Protein AF-A0A841WYK9-F1 (afdb_monomer)

Structure (mmCIF, N/CA/C/O backbone):
data_AF-A0A841WYK9-F1
#
_entry.id   AF-A0A841WYK9-F1
#
loop_
_atom_site.group_PDB
_atom_site.id
_atom_site.type_symbol
_atom_site.label_atom_id
_atom_site.label_alt_id
_atom_site.label_comp_id
_atom_site.label_asym_id
_atom_site.label_entity_id
_atom_site.label_seq_id
_atom_site.pdbx_PDB_ins_code
_atom_site.Cartn_x
_atom_site.Cartn_y
_atom_site.Cartn_z
_atom_site.occupancy
_atom_site.B_iso_or_equiv
_atom_site.auth_seq_id
_atom_site.auth_comp_id
_atom_site.auth_asym_id
_atom_site.auth_atom_id
_atom_site.pdbx_PDB_model_num
ATOM 1 N N . MET A 1 1 ? 4.669 -1.442 12.259 1.00 91.31 1 MET A N 1
ATOM 2 C CA . MET A 1 1 ? 4.570 -0.171 13.006 1.00 91.31 1 MET A CA 1
ATOM 3 C C . MET A 1 1 ? 3.296 -0.205 13.827 1.00 91.31 1 MET A C 1
ATOM 5 O O . MET A 1 1 ? 2.250 -0.484 13.255 1.00 91.31 1 MET A O 1
ATOM 9 N N . VAL A 1 2 ? 3.378 0.044 15.131 1.00 92.56 2 VAL A N 1
ATOM 10 C CA . VAL A 1 2 ? 2.197 0.149 16.000 1.00 92.56 2 VAL A CA 1
ATOM 11 C C . VAL A 1 2 ? 2.067 1.602 16.434 1.00 92.56 2 VAL A C 1
ATOM 13 O O . VAL A 1 2 ? 3.015 2.157 16.987 1.00 92.56 2 VAL A O 1
ATOM 16 N N . GLY A 1 3 ? 0.926 2.216 16.138 1.00 92.88 3 GLY A N 1
ATOM 17 C CA . GLY A 1 3 ? 0.559 3.527 16.658 1.00 92.88 3 GLY A CA 1
ATOM 18 C C . GLY A 1 3 ? -0.221 3.387 17.964 1.00 92.88 3 GLY A C 1
ATOM 19 O O . GLY A 1 3 ? -0.972 2.429 18.136 1.00 92.88 3 GLY A O 1
ATOM 20 N N . LEU A 1 4 ? -0.061 4.347 18.875 1.00 91.19 4 LEU A N 1
ATOM 21 C CA . LEU A 1 4 ? -0.759 4.387 20.162 1.00 91.19 4 LEU A CA 1
ATOM 22 C C . LEU A 1 4 ? -1.488 5.722 20.326 1.00 91.19 4 LEU A C 1
ATOM 24 O O . LEU A 1 4 ? -0.952 6.767 19.955 1.00 91.19 4 LEU A O 1
ATOM 28 N N . GLY A 1 5 ? -2.684 5.684 20.916 1.00 90.38 5 GLY A N 1
ATOM 29 C CA . GLY A 1 5 ? -3.473 6.871 21.241 1.00 90.38 5 GLY A CA 1
ATOM 30 C C . GLY A 1 5 ? -4.670 7.136 20.322 1.00 90.38 5 GLY A C 1
ATOM 31 O O . GLY A 1 5 ? -4.985 6.386 19.392 1.00 90.38 5 GLY A O 1
ATOM 32 N N . CYS A 1 6 ? -5.351 8.244 20.608 1.00 90.94 6 CYS A N 1
ATOM 33 C CA . CYS A 1 6 ? -6.507 8.715 19.853 1.00 90.94 6 CYS A CA 1
ATOM 34 C C . CYS A 1 6 ? -6.101 9.075 18.412 1.00 90.94 6 CYS A C 1
ATOM 36 O O . CYS A 1 6 ? -5.201 9.888 18.205 1.00 90.94 6 CYS A O 1
ATOM 38 N N . GLY A 1 7 ? -6.760 8.468 17.419 1.00 88.00 7 GLY A N 1
ATOM 39 C CA . GLY A 1 7 ? -6.471 8.678 15.992 1.00 88.00 7 GLY A CA 1
ATOM 40 C C . GLY A 1 7 ? -5.210 7.978 15.461 1.00 88.00 7 GLY A C 1
ATOM 41 O O . GLY A 1 7 ? -4.756 8.282 14.356 1.00 88.00 7 GLY A O 1
ATOM 42 N N . ALA A 1 8 ? -4.617 7.059 16.228 1.00 92.06 8 ALA A N 1
ATOM 43 C CA . ALA A 1 8 ? -3.439 6.317 15.794 1.00 92.06 8 ALA A CA 1
ATOM 44 C C . ALA A 1 8 ? -3.731 5.369 14.615 1.00 92.06 8 ALA A C 1
ATOM 46 O O . ALA A 1 8 ? -4.836 4.839 14.468 1.00 92.06 8 ALA A O 1
ATOM 47 N N . ARG A 1 9 ? -2.700 5.129 13.794 1.00 95.19 9 ARG A N 1
ATOM 48 C CA . ARG A 1 9 ? -2.692 4.138 12.710 1.00 95.19 9 ARG A CA 1
ATOM 49 C C . ARG A 1 9 ? -1.590 3.120 12.949 1.00 95.19 9 ARG A C 1
ATOM 51 O O . ARG A 1 9 ? -0.484 3.480 13.357 1.00 95.19 9 ARG A O 1
ATOM 58 N N . SER A 1 10 ? -1.887 1.870 12.639 1.00 95.94 10 SER A N 1
ATOM 59 C CA . SER A 1 10 ? -0.985 0.741 12.800 1.00 95.94 10 SER A CA 1
ATOM 60 C C . SER A 1 10 ? -0.897 -0.043 11.498 1.00 95.94 10 SER A C 1
ATOM 62 O O . SER A 1 10 ? -1.894 -0.295 10.828 1.00 95.94 10 SER A O 1
ATOM 64 N N . TYR A 1 11 ? 0.323 -0.444 11.155 1.00 96.19 11 TYR A N 1
ATOM 65 C CA . TYR A 1 11 ? 0.645 -1.169 9.931 1.00 96.19 11 TYR A CA 1
ATOM 66 C C . TYR A 1 11 ? 1.424 -2.428 10.306 1.00 96.19 11 TYR A C 1
ATOM 68 O O . TYR A 1 11 ? 2.604 -2.356 10.674 1.00 96.19 11 TYR A O 1
ATOM 76 N N . THR A 1 12 ? 0.758 -3.578 10.260 1.00 94.44 12 THR A N 1
ATOM 77 C CA . THR A 1 12 ? 1.397 -4.896 10.379 1.00 94.44 12 THR A CA 1
ATOM 78 C C . THR A 1 12 ? 1.697 -5.455 8.984 1.00 94.44 12 THR A C 1
ATOM 80 O O . THR A 1 12 ? 1.494 -4.765 7.987 1.00 94.44 12 THR A O 1
ATOM 83 N N . ASN A 1 13 ? 2.211 -6.685 8.889 1.00 91.69 13 ASN A N 1
ATOM 84 C CA . ASN A 1 13 ? 2.484 -7.286 7.580 1.00 91.69 13 ASN A CA 1
ATOM 85 C C . ASN A 1 13 ? 1.200 -7.592 6.789 1.00 91.69 13 ASN A C 1
ATOM 87 O O . ASN A 1 13 ? 1.208 -7.502 5.569 1.00 91.69 13 ASN A O 1
ATOM 91 N N . THR A 1 14 ? 0.118 -7.957 7.479 1.00 96.31 14 THR A N 1
A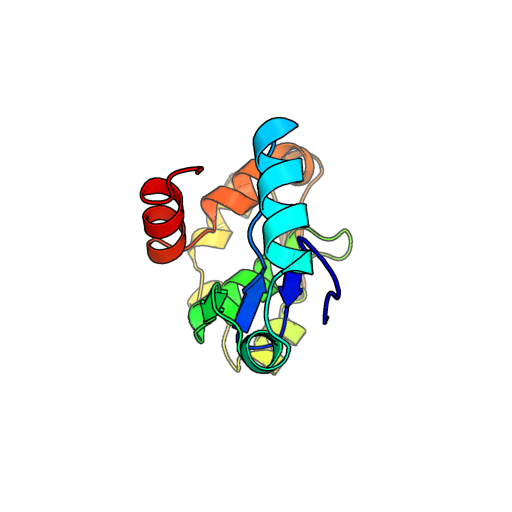TOM 92 C CA . THR A 1 14 ? -1.117 -8.442 6.842 1.00 96.31 14 THR A CA 1
ATOM 93 C C . THR A 1 14 ? -2.357 -7.645 7.231 1.00 96.31 14 THR A C 1
ATOM 95 O O . THR A 1 14 ? -3.399 -7.830 6.627 1.00 96.31 14 THR A O 1
ATOM 98 N N . LEU A 1 15 ? -2.269 -6.745 8.208 1.00 96.50 15 LEU A N 1
ATOM 99 C CA . LEU A 1 15 ? -3.386 -5.920 8.660 1.00 96.50 15 LEU A CA 1
ATOM 100 C C . LEU A 1 15 ? -2.932 -4.478 8.860 1.00 96.50 15 LEU A C 1
ATOM 102 O O . LEU A 1 15 ? -1.991 -4.204 9.618 1.00 96.50 15 LEU A O 1
ATOM 106 N N . HIS A 1 16 ? -3.635 -3.559 8.216 1.00 97.06 16 HIS A N 1
ATOM 107 C CA . HIS A 1 16 ? -3.582 -2.136 8.507 1.00 97.06 16 HIS A CA 1
ATOM 108 C C . HIS A 1 16 ? -4.840 -1.762 9.281 1.00 97.06 16 HIS A C 1
ATOM 110 O O . HIS A 1 16 ? -5.934 -2.116 8.865 1.00 97.06 16 HIS A O 1
ATOM 116 N N . TYR A 1 17 ? -4.711 -1.068 10.404 1.00 95.69 17 TYR A N 1
ATOM 117 C CA . TYR A 1 17 ? -5.866 -0.708 11.222 1.00 95.69 17 TYR A CA 1
ATOM 118 C C . TYR A 1 17 ? -5.688 0.660 11.860 1.00 95.69 17 TYR A C 1
ATOM 120 O O . TYR A 1 17 ? -4.566 1.151 12.035 1.00 95.69 17 TYR A O 1
ATOM 128 N N . SER A 1 18 ? -6.804 1.296 12.188 1.00 93.12 18 SER A N 1
ATOM 129 C CA . SER A 1 18 ? -6.807 2.631 12.768 1.00 93.12 18 SER A CA 1
ATOM 130 C C . SER A 1 18 ? -7.997 2.852 13.680 1.00 93.12 18 SER A C 1
ATOM 132 O O . SER A 1 18 ? -9.000 2.148 13.610 1.00 93.12 18 SER A O 1
ATOM 134 N N . ASN A 1 19 ? -7.884 3.897 14.490 1.00 87.56 19 ASN A N 1
ATOM 135 C CA . ASN A 1 19 ? -9.031 4.483 15.165 1.00 87.56 19 ASN A CA 1
ATOM 136 C C . ASN A 1 19 ? -9.705 5.529 14.260 1.00 87.56 19 ASN A C 1
ATOM 138 O O . ASN A 1 19 ? -9.153 5.931 13.232 1.00 87.56 19 ASN A O 1
ATOM 142 N N . GLU A 1 20 ? -10.894 5.965 14.667 1.00 87.31 20 GLU A N 1
ATOM 143 C CA . GLU A 1 20 ? -11.651 7.058 14.046 1.00 87.31 20 GLU A CA 1
ATOM 144 C C . GLU A 1 20 ? -10.783 8.322 13.867 1.00 87.31 20 GLU A C 1
ATOM 146 O O . GLU A 1 20 ? -9.924 8.638 14.703 1.00 87.31 20 GLU A O 1
ATOM 151 N N . TYR A 1 21 ? -11.025 9.075 12.790 1.00 85.88 21 TYR A N 1
ATOM 152 C CA . TYR A 1 21 ? -10.426 10.391 12.567 1.00 85.88 21 TYR A CA 1
ATOM 153 C C . TYR A 1 21 ? -11.468 11.371 12.026 1.00 85.88 21 TYR A C 1
ATOM 155 O O . TYR A 1 21 ? -12.403 10.985 11.335 1.00 85.88 21 TYR A O 1
ATOM 163 N N . ALA A 1 22 ? -11.271 12.657 12.305 1.00 88.25 22 ALA A N 1
ATOM 164 C CA . ALA A 1 22 ? -12.095 13.729 11.762 1.00 88.25 22 ALA A CA 1
ATOM 165 C C . ALA A 1 22 ? -11.219 14.914 11.354 1.00 88.25 22 ALA A C 1
ATOM 167 O O . ALA A 1 22 ? -10.155 15.146 11.929 1.00 88.25 22 ALA A O 1
ATOM 168 N N . VAL A 1 23 ? -11.695 15.689 10.379 1.00 87.12 23 VAL A N 1
ATOM 169 C CA . VAL A 1 23 ? -11.035 16.928 9.930 1.00 87.12 23 VAL A CA 1
ATOM 170 C C . VAL A 1 23 ? -11.565 18.147 10.699 1.00 87.12 23 VAL A C 1
ATOM 172 O O . VAL A 1 23 ? -10.818 19.070 11.016 1.00 87.12 23 VAL A O 1
ATOM 175 N N . GLY A 1 24 ? -12.860 18.162 11.034 1.00 89.50 24 GLY A N 1
ATOM 176 C CA . GLY A 1 24 ? -13.508 19.286 11.711 1.00 89.50 24 GLY A CA 1
ATOM 177 C C . GLY A 1 24 ? -13.294 19.294 13.228 1.00 89.50 24 GLY A C 1
ATOM 178 O O . GLY A 1 24 ? -13.424 18.270 13.893 1.00 89.50 24 GLY A O 1
ATOM 179 N N . ALA A 1 25 ? -13.081 20.480 13.810 1.00 92.12 25 ALA A N 1
ATOM 180 C CA . ALA A 1 25 ? -12.816 20.651 15.246 1.00 92.12 25 ALA A CA 1
ATOM 181 C C . ALA A 1 25 ? -13.914 20.105 16.181 1.00 92.12 25 ALA A C 1
ATOM 183 O O . ALA A 1 25 ? -13.654 19.862 17.360 1.00 92.12 25 ALA A O 1
ATOM 184 N N . LYS A 1 26 ? -15.155 19.969 15.698 1.00 93.06 26 LYS A N 1
ATOM 185 C CA . LYS A 1 26 ? -16.230 19.298 16.441 1.00 93.06 26 LYS A CA 1
ATOM 186 C C . LYS A 1 26 ? -15.991 17.783 16.478 1.00 93.06 26 LYS A C 1
ATOM 188 O O . LYS A 1 26 ? -15.819 17.251 17.565 1.00 93.06 26 LYS A O 1
ATOM 193 N N . GLY A 1 27 ? -15.861 17.140 15.314 1.00 92.00 27 GLY A N 1
ATOM 194 C CA . GLY A 1 27 ? -15.609 15.697 15.216 1.00 92.00 27 GLY A CA 1
ATOM 195 C C . GLY A 1 27 ? -14.333 15.262 15.939 1.00 92.00 27 GLY A C 1
ATOM 196 O O . GLY A 1 27 ? -14.341 14.257 16.635 1.00 92.00 27 GLY A O 1
ATOM 197 N N . ILE A 1 28 ? -13.265 16.068 15.890 1.00 92.81 28 ILE A N 1
ATOM 198 C CA . ILE A 1 28 ? -12.031 15.785 16.647 1.00 92.81 28 ILE A CA 1
ATOM 199 C C . ILE A 1 28 ? -12.307 15.710 18.159 1.00 92.81 28 ILE A C 1
ATOM 201 O O . ILE A 1 28 ? -11.810 14.808 18.831 1.00 92.81 28 ILE A O 1
ATOM 205 N N . ARG A 1 29 ? -13.098 16.645 18.705 1.00 94.44 29 ARG A N 1
ATOM 206 C CA . ARG A 1 29 ? -13.461 16.648 20.132 1.00 94.44 29 ARG A CA 1
ATOM 207 C C . ARG A 1 29 ? -14.346 15.462 20.491 1.00 94.44 29 ARG A C 1
ATOM 209 O O . ARG A 1 29 ? -14.121 14.858 21.534 1.00 94.44 29 ARG A O 1
ATOM 216 N N . ASP A 1 30 ? -15.299 15.128 19.627 1.00 94.31 30 ASP A N 1
ATOM 217 C CA . ASP A 1 30 ? -16.213 14.004 19.834 1.00 94.31 30 ASP A CA 1
ATOM 218 C C . ASP A 1 30 ? -15.441 12.669 19.843 1.00 94.31 30 ASP A C 1
ATOM 220 O O . ASP A 1 30 ? -15.606 11.875 20.769 1.00 94.31 30 ASP A O 1
ATOM 224 N N . ILE A 1 31 ? -14.513 12.468 18.898 1.00 93.75 31 ILE A N 1
ATOM 225 C CA . ILE A 1 31 ? -13.637 11.283 18.838 1.00 93.75 31 ILE A CA 1
ATOM 226 C C . ILE A 1 31 ? -12.733 11.194 20.070 1.00 93.75 31 ILE A C 1
ATOM 228 O O . ILE A 1 31 ? -12.609 10.125 20.664 1.00 93.75 31 ILE A O 1
ATOM 232 N N . LEU A 1 32 ? -12.113 12.304 20.487 1.00 95.12 32 LEU A N 1
ATOM 233 C CA . LEU A 1 32 ? -11.247 12.311 21.668 1.00 95.12 32 LEU A CA 1
ATOM 234 C C . LEU A 1 32 ? -12.028 11.980 22.944 1.00 95.12 32 LEU A C 1
ATOM 236 O O . LEU A 1 32 ? -11.556 11.200 23.770 1.00 95.12 32 LEU A O 1
ATOM 240 N N . GLN A 1 33 ? -13.221 12.555 23.102 1.00 96.00 33 GLN A N 1
ATOM 241 C CA . GLN A 1 33 ? -14.078 12.280 24.251 1.00 96.00 33 GLN A CA 1
ATOM 242 C C . GLN A 1 33 ? -14.529 10.815 24.266 1.00 96.00 33 GLN A C 1
ATOM 244 O O . GLN A 1 33 ? -14.472 10.187 25.322 1.00 96.00 33 GLN A O 1
ATOM 249 N N . ALA A 1 34 ? -14.917 10.268 23.108 1.00 93.62 34 ALA A N 1
ATOM 250 C CA . ALA A 1 34 ? -15.263 8.858 22.967 1.00 93.62 34 ALA A CA 1
ATOM 251 C C . ALA A 1 34 ? -14.076 7.959 23.334 1.00 93.62 34 ALA A C 1
ATOM 253 O O . ALA A 1 34 ? -14.238 7.054 24.142 1.00 93.62 34 ALA A O 1
ATOM 254 N N . TYR A 1 35 ? -12.872 8.267 22.840 1.00 94.19 35 TYR A N 1
ATOM 255 C CA . TYR A 1 35 ? -11.651 7.523 23.153 1.00 94.19 35 TYR A CA 1
ATOM 256 C C . TYR A 1 35 ? -11.340 7.495 24.658 1.00 94.19 35 TYR A C 1
ATOM 258 O O . TYR A 1 35 ? -10.977 6.450 25.185 1.00 94.19 35 TYR A O 1
ATOM 266 N N . ILE A 1 36 ? -11.496 8.622 25.365 1.00 95.50 36 ILE A N 1
ATOM 267 C CA . ILE A 1 36 ? -11.289 8.700 26.827 1.00 95.50 36 ILE A CA 1
ATOM 268 C C . ILE A 1 36 ? -12.331 7.868 27.592 1.00 95.50 36 ILE A C 1
ATOM 270 O O . ILE A 1 36 ? -12.061 7.403 28.696 1.00 95.50 36 ILE A O 1
ATOM 274 N N . GLN A 1 37 ? -13.528 7.708 27.026 1.00 96.00 37 GLN A N 1
ATOM 275 C CA . GLN A 1 37 ? -14.629 6.942 27.612 1.00 96.00 37 GLN A CA 1
ATOM 276 C C . GLN A 1 37 ? -14.622 5.460 27.207 1.00 96.00 37 GLN A C 1
ATOM 278 O O . GLN A 1 37 ? -15.411 4.689 27.755 1.00 96.00 37 GLN A O 1
ATOM 283 N N . THR A 1 38 ? -13.769 5.060 26.260 1.00 93.50 38 THR A N 1
ATOM 284 C CA . THR A 1 38 ? -13.623 3.674 25.810 1.00 93.50 38 THR A CA 1
ATOM 285 C C . THR A 1 38 ? -13.145 2.799 26.964 1.00 93.50 38 THR A C 1
ATOM 287 O O . THR A 1 38 ? -12.145 3.102 27.609 1.00 93.50 38 THR A O 1
ATOM 290 N N . ALA A 1 39 ? -13.867 1.709 27.217 1.00 95.38 39 ALA A N 1
ATOM 291 C CA . ALA A 1 39 ? -13.491 0.726 28.225 1.00 95.38 39 ALA A CA 1
ATOM 292 C C . ALA A 1 39 ? -12.216 -0.030 27.814 1.00 95.38 39 ALA A C 1
ATOM 294 O O . ALA A 1 39 ? -11.999 -0.268 26.622 1.00 95.38 39 ALA A O 1
ATOM 295 N N . ASP A 1 40 ? -11.400 -0.429 28.792 1.00 94.19 40 ASP A N 1
ATOM 296 C CA . ASP A 1 40 ? -10.082 -1.026 28.547 1.00 94.19 40 ASP A CA 1
ATOM 297 C C . ASP A 1 40 ? -10.156 -2.282 27.658 1.00 94.19 40 ASP A C 1
ATOM 299 O O . ASP A 1 40 ? -9.310 -2.482 26.787 1.00 94.19 40 ASP A O 1
ATOM 303 N N . GLU A 1 41 ? -11.216 -3.081 27.800 1.00 94.88 41 GLU A N 1
ATOM 304 C CA . GLU A 1 41 ? -11.432 -4.324 27.050 1.00 94.88 41 GLU A CA 1
ATOM 305 C C . GLU A 1 41 ? -11.627 -4.082 25.546 1.00 94.88 41 GLU A C 1
ATOM 307 O O . GLU A 1 41 ? -11.333 -4.945 24.718 1.00 94.88 41 GLU A O 1
ATOM 312 N N . LEU A 1 42 ? -12.106 -2.896 25.155 1.00 91.31 42 LEU A N 1
ATOM 313 C CA . LEU A 1 42 ? -12.259 -2.554 23.742 1.00 91.31 42 LEU A CA 1
ATOM 314 C C . LEU A 1 42 ? -10.911 -2.282 23.068 1.00 91.31 42 LEU A C 1
ATOM 316 O O . LEU A 1 42 ? -10.832 -2.402 21.846 1.00 91.31 42 LEU A O 1
ATOM 320 N N . PHE A 1 43 ? -9.848 -1.975 23.817 1.00 90.56 43 PHE A N 1
ATOM 321 C CA . PHE A 1 43 ? -8.507 -1.807 23.248 1.00 90.56 43 PHE A CA 1
ATOM 322 C C . PHE A 1 43 ? -7.811 -3.136 22.916 1.00 90.56 43 PHE A C 1
ATOM 324 O O . PHE A 1 43 ? -6.758 -3.122 22.278 1.00 90.56 43 PHE A O 1
ATOM 331 N N . GLU A 1 44 ? -8.393 -4.280 23.290 1.00 91.56 44 GLU A N 1
ATOM 332 C CA . GLU A 1 44 ? -7.864 -5.604 22.935 1.00 91.56 44 GLU A CA 1
ATOM 333 C C . GLU A 1 44 ? -8.045 -5.944 21.445 1.00 91.56 44 GLU A C 1
ATOM 335 O O . GLU A 1 44 ? -7.343 -6.809 20.917 1.00 91.56 44 GLU A O 1
ATOM 340 N N . TYR A 1 45 ? -8.955 -5.253 20.748 1.00 91.00 45 TYR A N 1
ATOM 341 C CA . TYR A 1 45 ? -9.337 -5.560 19.371 1.00 91.00 45 TYR A CA 1
ATOM 342 C C . TYR A 1 45 ? -9.122 -4.374 18.428 1.00 91.00 45 TYR A C 1
ATOM 344 O O . TYR A 1 45 ? -9.334 -3.213 18.779 1.00 91.00 45 TYR A O 1
ATOM 352 N N . ALA A 1 46 ? -8.753 -4.679 17.183 1.00 92.62 46 ALA A N 1
ATOM 353 C CA . ALA A 1 46 ? -8.804 -3.721 16.086 1.00 92.62 46 ALA A CA 1
ATOM 354 C C . ALA A 1 46 ? -10.217 -3.722 15.481 1.00 92.62 46 ALA A C 1
ATOM 356 O O . ALA A 1 46 ? -10.632 -4.714 14.886 1.00 92.62 46 ALA A O 1
ATOM 357 N N . HIS A 1 47 ? -10.947 -2.615 15.632 1.00 89.94 47 HIS A N 1
ATOM 358 C CA . HIS A 1 47 ? -12.352 -2.508 15.199 1.00 89.94 47 HIS A CA 1
ATOM 359 C C . HIS A 1 47 ? -12.523 -2.030 13.758 1.00 89.94 47 HIS A C 1
ATOM 361 O O . HIS A 1 47 ? -13.568 -2.254 13.155 1.00 89.94 47 HIS A O 1
ATOM 367 N N . TYR A 1 48 ? -11.509 -1.362 13.209 1.00 91.50 48 TYR A N 1
ATOM 368 C CA . TYR A 1 48 ? -11.533 -0.841 11.850 1.00 91.50 48 TYR A CA 1
ATOM 369 C C . TYR A 1 48 ? -10.174 -1.021 11.187 1.00 91.50 48 TYR A C 1
ATOM 371 O O . TYR A 1 48 ? -9.140 -0.608 11.722 1.00 91.50 48 TYR A O 1
ATOM 379 N N . GLY A 1 49 ? -10.167 -1.641 10.013 1.00 93.94 49 GLY A N 1
ATOM 380 C CA . GLY A 1 49 ? -8.941 -1.917 9.289 1.00 93.94 49 GLY A CA 1
ATOM 381 C C . GLY A 1 49 ? -9.172 -2.592 7.949 1.00 93.94 49 GLY A C 1
ATOM 382 O O . GLY A 1 49 ? -10.294 -2.908 7.566 1.00 93.94 49 GLY A O 1
ATOM 383 N N . PHE A 1 50 ? -8.066 -2.809 7.255 1.00 95.81 50 PHE A N 1
ATOM 384 C CA . PHE A 1 50 ? -7.984 -3.440 5.955 1.00 95.81 50 PHE A CA 1
ATOM 385 C C . PHE A 1 50 ? -6.980 -4.589 6.028 1.00 95.81 50 PHE A C 1
ATOM 387 O O . PHE A 1 50 ? -5.823 -4.395 6.421 1.00 95.81 50 PHE A O 1
ATOM 394 N N . GLN A 1 51 ? -7.441 -5.791 5.690 1.00 96.81 51 GLN A N 1
ATOM 395 C CA . GLN A 1 51 ? -6.610 -6.985 5.624 1.00 96.81 51 GLN A CA 1
ATOM 396 C C . GLN A 1 51 ? -5.925 -7.027 4.259 1.00 96.81 51 GLN A C 1
ATOM 398 O O . GLN A 1 51 ? -6.588 -7.038 3.230 1.00 96.81 51 GLN A O 1
ATOM 403 N N . LEU A 1 52 ? -4.599 -7.088 4.258 1.00 97.69 52 LEU A N 1
ATOM 404 C CA . LEU A 1 52 ? -3.806 -7.192 3.047 1.00 97.69 52 LEU A CA 1
ATOM 405 C C . LEU A 1 52 ? -3.689 -8.662 2.675 1.00 97.69 52 LEU A C 1
ATOM 407 O O . LEU A 1 52 ? -2.981 -9.437 3.334 1.00 97.69 52 LEU A O 1
ATOM 411 N N . ASP A 1 53 ? -4.374 -9.038 1.606 1.00 96.69 53 ASP A N 1
ATOM 412 C CA . ASP A 1 53 ? -4.165 -10.325 0.971 1.00 96.69 53 ASP A CA 1
ATOM 413 C C . ASP A 1 53 ? -2.795 -10.382 0.264 1.00 96.69 53 ASP A C 1
ATOM 415 O O . ASP A 1 53 ? -1.909 -9.542 0.464 1.00 96.69 53 ASP A O 1
ATOM 419 N N . ALA A 1 54 ? -2.565 -11.439 -0.511 1.00 96.56 54 ALA A N 1
ATOM 420 C CA . ALA A 1 54 ? -1.292 -11.618 -1.188 1.00 96.56 54 ALA A CA 1
ATOM 421 C C . ALA A 1 54 ? -1.059 -10.583 -2.306 1.00 96.56 54 ALA A C 1
ATOM 423 O O . ALA A 1 54 ? 0.096 -10.240 -2.570 1.00 96.56 54 ALA A O 1
ATOM 424 N N . GLU A 1 55 ? -2.105 -10.108 -2.981 1.00 97.00 55 GLU A N 1
ATOM 425 C CA . GLU A 1 55 ? -1.982 -9.088 -4.024 1.00 97.00 55 GLU A CA 1
ATOM 426 C C . GLU A 1 55 ? -1.711 -7.719 -3.393 1.00 97.00 55 GLU A C 1
ATOM 428 O O . GLU A 1 55 ? -0.740 -7.057 -3.759 1.00 97.00 55 GLU A O 1
ATOM 433 N N . GLU A 1 56 ? -2.458 -7.353 -2.353 1.00 97.88 56 GLU A N 1
ATOM 434 C CA . GLU A 1 56 ? -2.286 -6.091 -1.628 1.00 97.88 56 GLU A CA 1
ATOM 435 C C . GLU A 1 56 ? -0.906 -5.971 -0.979 1.00 97.88 56 GLU A C 1
ATOM 437 O O . GLU A 1 56 ? -0.286 -4.905 -0.977 1.00 97.88 56 GLU A O 1
ATOM 442 N N . GLN A 1 57 ? -0.355 -7.080 -0.477 1.00 97.69 57 GLN A N 1
ATOM 443 C CA . GLN A 1 57 ? 1.022 -7.105 0.020 1.00 97.69 57 GLN A CA 1
ATOM 444 C C . GLN A 1 57 ? 2.051 -6.809 -1.082 1.00 97.69 57 GLN A C 1
ATOM 446 O O . GLN A 1 57 ? 3.049 -6.132 -0.806 1.00 97.69 57 GLN A O 1
ATOM 451 N N . ARG A 1 58 ? 1.824 -7.284 -2.316 1.00 98.12 58 ARG A N 1
ATOM 452 C CA . ARG A 1 58 ? 2.685 -6.975 -3.468 1.00 98.12 58 ARG A CA 1
ATOM 453 C C . ARG A 1 58 ? 2.514 -5.527 -3.905 1.00 98.12 58 ARG A C 1
ATOM 455 O O . ARG A 1 58 ? 3.519 -4.826 -4.004 1.00 98.12 58 ARG A O 1
ATOM 462 N N . ARG A 1 59 ? 1.271 -5.055 -4.069 1.00 97.81 59 ARG A N 1
ATOM 463 C CA . ARG A 1 59 ? 0.979 -3.664 -4.449 1.00 97.81 59 ARG A CA 1
ATOM 464 C C . ARG A 1 59 ? 1.596 -2.678 -3.464 1.00 97.81 59 ARG A C 1
ATOM 466 O O . ARG A 1 59 ? 2.311 -1.763 -3.864 1.00 97.81 59 ARG A O 1
ATOM 473 N N . ARG A 1 60 ? 1.437 -2.930 -2.162 1.00 97.12 60 ARG A N 1
ATOM 474 C CA . ARG A 1 60 ? 2.075 -2.147 -1.096 1.00 97.12 60 ARG A CA 1
ATOM 475 C C . ARG A 1 60 ? 3.599 -2.151 -1.192 1.00 97.12 60 ARG A C 1
ATOM 477 O O . ARG A 1 60 ? 4.211 -1.109 -0.979 1.00 97.12 60 ARG A O 1
ATOM 484 N N . TYR A 1 61 ? 4.223 -3.305 -1.439 1.00 97.44 61 TYR A N 1
ATOM 485 C CA . TYR A 1 61 ? 5.679 -3.382 -1.586 1.00 97.44 61 TYR A CA 1
ATOM 486 C C . TYR A 1 61 ? 6.154 -2.547 -2.778 1.00 97.44 61 TYR A C 1
ATOM 488 O O . TYR A 1 61 ? 7.056 -1.731 -2.621 1.00 97.44 61 TYR A O 1
ATOM 496 N N . ILE A 1 62 ? 5.493 -2.699 -3.928 1.00 97.88 62 ILE A N 1
ATOM 497 C CA . ILE A 1 62 ? 5.789 -1.944 -5.148 1.00 97.88 62 ILE A CA 1
ATOM 498 C C . ILE A 1 62 ? 5.646 -0.447 -4.889 1.00 97.88 62 ILE A C 1
ATOM 500 O O . ILE A 1 62 ? 6.590 0.281 -5.157 1.00 97.88 62 ILE A O 1
ATOM 504 N N . LEU A 1 63 ? 4.534 0.011 -4.308 1.00 97.12 63 LEU A N 1
ATOM 505 C CA . LEU A 1 63 ? 4.312 1.432 -4.022 1.00 97.12 63 LEU A CA 1
ATOM 506 C C . LEU A 1 63 ? 5.359 2.011 -3.071 1.00 97.12 63 LEU A C 1
ATOM 508 O O . LEU A 1 63 ? 5.918 3.066 -3.350 1.00 97.12 63 LEU A O 1
ATOM 512 N N . LEU A 1 64 ? 5.654 1.326 -1.962 1.00 95.81 64 LEU A N 1
ATOM 513 C CA . LEU A 1 64 ? 6.633 1.821 -0.990 1.00 95.81 64 LEU A CA 1
ATOM 514 C C . LEU A 1 64 ? 8.050 1.887 -1.558 1.00 95.81 64 LEU A C 1
ATOM 516 O O . LEU A 1 64 ? 8.809 2.763 -1.158 1.00 95.81 64 LEU A O 1
ATOM 520 N N . SER A 1 65 ? 8.412 0.968 -2.453 1.00 96.56 65 SER A N 1
ATOM 5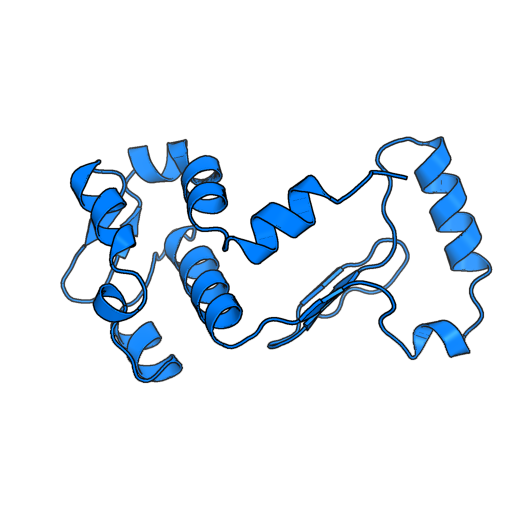21 C CA . SER A 1 65 ? 9.729 0.968 -3.083 1.00 96.56 65 SER A CA 1
ATOM 522 C C . SER A 1 65 ? 9.797 1.932 -4.268 1.00 96.56 65 SER A C 1
ATOM 524 O O . SER A 1 65 ? 10.703 2.754 -4.327 1.00 96.56 65 SER A O 1
ATOM 526 N N . LEU A 1 66 ? 8.827 1.891 -5.183 1.00 96.62 66 LEU A N 1
ATOM 527 C CA . LEU A 1 66 ? 8.799 2.713 -6.396 1.00 96.62 66 LEU A CA 1
ATOM 528 C C . LEU A 1 66 ? 8.694 4.211 -6.091 1.00 96.62 66 LEU A C 1
ATOM 530 O O . LEU A 1 66 ? 9.324 5.008 -6.776 1.00 96.62 66 LEU A O 1
ATOM 534 N N . LEU A 1 67 ? 7.913 4.590 -5.072 1.00 94.69 67 LEU A N 1
ATOM 535 C CA . LEU A 1 67 ? 7.744 5.988 -4.653 1.00 94.69 67 LEU A CA 1
ATOM 536 C C . LEU A 1 67 ? 8.849 6.468 -3.694 1.00 94.69 67 LEU A C 1
ATOM 538 O O . LEU A 1 67 ? 8.762 7.576 -3.170 1.00 94.69 67 LEU A O 1
ATOM 542 N N . SER A 1 68 ? 9.862 5.638 -3.436 1.00 93.44 68 SER A N 1
ATOM 543 C CA . SER A 1 68 ? 11.062 6.033 -2.696 1.00 93.44 68 SER A CA 1
ATOM 544 C C . SER A 1 68 ? 12.179 6.466 -3.644 1.00 93.44 68 SER A C 1
ATOM 546 O O . SER A 1 68 ? 12.215 6.037 -4.796 1.00 93.44 68 SER A O 1
ATOM 548 N N . ASP A 1 69 ? 13.139 7.239 -3.134 1.00 88.00 69 ASP A N 1
ATOM 549 C CA . ASP A 1 69 ? 14.315 7.675 -3.903 1.00 88.00 69 ASP A CA 1
ATOM 550 C C . ASP A 1 69 ? 15.184 6.499 -4.395 1.00 88.00 69 ASP A C 1
ATOM 552 O O . ASP A 1 69 ? 15.888 6.619 -5.395 1.00 88.00 69 ASP A O 1
ATOM 556 N N . GLU A 1 70 ? 15.147 5.349 -3.711 1.00 90.69 70 GLU A N 1
ATOM 557 C CA . GLU A 1 70 ? 15.894 4.143 -4.103 1.00 90.69 70 GLU A CA 1
ATOM 558 C C . GLU A 1 70 ? 15.241 3.412 -5.290 1.00 90.69 70 GLU A C 1
ATOM 560 O O . GLU A 1 70 ? 15.912 2.703 -6.048 1.00 90.69 70 GLU A O 1
ATOM 565 N N . GLY A 1 71 ? 13.930 3.595 -5.464 1.00 95.50 71 GLY A N 1
ATOM 566 C CA . GLY A 1 71 ? 13.094 2.854 -6.395 1.00 95.50 71 GLY A CA 1
ATOM 567 C C . GLY A 1 71 ? 12.938 1.369 -6.059 1.00 95.50 71 GLY A C 1
ATOM 568 O O . GLY A 1 71 ? 13.225 0.882 -4.963 1.00 95.50 71 GLY A O 1
ATOM 569 N N . LEU A 1 72 ? 12.414 0.622 -7.023 1.00 97.56 72 LEU A N 1
ATOM 570 C CA . LEU A 1 72 ? 12.027 -0.770 -6.859 1.00 97.56 72 LEU A CA 1
ATOM 571 C C . LEU A 1 72 ? 13.122 -1.723 -7.327 1.00 97.56 72 LEU A C 1
ATOM 573 O O . LEU A 1 72 ? 13.414 -1.812 -8.514 1.00 97.56 72 LEU A O 1
ATOM 577 N N . ASN A 1 73 ? 13.679 -2.487 -6.389 1.00 97.56 73 ASN A N 1
ATOM 578 C CA . ASN A 1 73 ? 14.661 -3.529 -6.671 1.00 97.56 73 ASN A CA 1
ATOM 579 C C . ASN A 1 73 ? 13.974 -4.840 -7.109 1.00 97.56 73 ASN A C 1
ATOM 581 O O . ASN A 1 73 ? 13.267 -5.483 -6.325 1.00 97.56 73 ASN A O 1
ATOM 585 N N . LEU A 1 74 ? 14.208 -5.258 -8.354 1.00 96.81 74 LEU A N 1
ATOM 586 C CA . LEU A 1 74 ? 13.536 -6.402 -8.982 1.00 96.81 74 LEU A CA 1
ATOM 587 C C . LEU A 1 74 ? 13.991 -7.745 -8.397 1.00 96.81 74 LEU A C 1
ATOM 589 O O . LEU A 1 74 ? 13.181 -8.659 -8.226 1.00 96.81 74 LEU A O 1
ATOM 593 N N . ILE A 1 75 ? 15.267 -7.856 -8.013 1.00 97.06 75 ILE A N 1
ATOM 594 C CA . ILE A 1 75 ? 15.808 -9.052 -7.349 1.00 97.06 75 ILE A CA 1
ATOM 595 C C . ILE A 1 75 ? 15.124 -9.256 -5.993 1.00 97.06 75 ILE A C 1
ATOM 597 O O . ILE A 1 75 ? 14.704 -10.366 -5.662 1.00 97.06 75 ILE A O 1
ATOM 601 N N . SER A 1 76 ? 14.985 -8.185 -5.215 1.00 97.44 76 SER A N 1
ATOM 602 C CA . SER A 1 76 ? 14.360 -8.205 -3.890 1.00 97.44 76 SER A CA 1
ATOM 603 C C . SER A 1 76 ? 12.873 -8.540 -3.981 1.00 97.44 76 SER A C 1
ATOM 605 O O . SER A 1 76 ? 12.373 -9.324 -3.171 1.00 97.44 76 SER A O 1
ATOM 607 N N . TYR A 1 77 ? 12.180 -8.020 -5.003 1.00 97.88 77 TYR A N 1
ATOM 608 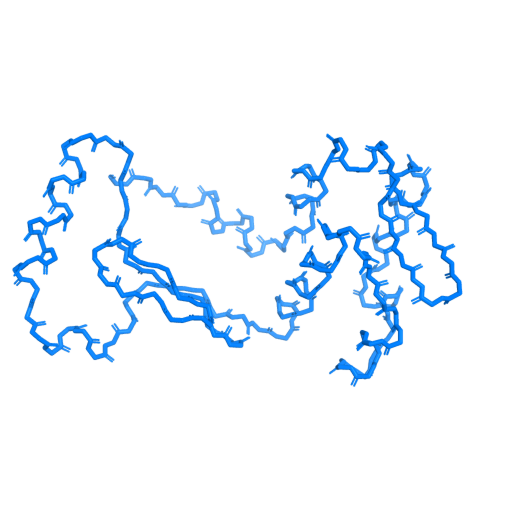C CA . TYR A 1 77 ? 10.804 -8.408 -5.315 1.00 97.88 77 TYR A CA 1
ATOM 609 C C . TYR A 1 77 ? 10.700 -9.919 -5.564 1.00 97.88 77 TYR A C 1
ATOM 611 O O . TYR A 1 77 ? 9.927 -10.610 -4.894 1.00 97.88 77 TYR A O 1
ATOM 619 N N . ARG A 1 78 ? 11.539 -10.453 -6.463 1.00 97.56 78 ARG A N 1
ATOM 620 C CA . ARG A 1 78 ? 11.563 -11.880 -6.810 1.00 97.56 78 ARG A CA 1
ATOM 621 C C . ARG A 1 78 ? 11.866 -12.760 -5.604 1.00 97.56 78 ARG A C 1
ATOM 623 O O . ARG A 1 78 ? 11.186 -13.757 -5.390 1.00 97.56 78 ARG A O 1
ATOM 630 N N . GLN A 1 79 ? 12.849 -12.394 -4.784 1.00 98.00 79 GLN A N 1
ATOM 631 C CA . GLN A 1 79 ? 13.184 -13.135 -3.564 1.00 98.00 79 GLN A CA 1
ATOM 632 C C . GLN A 1 79 ? 12.027 -13.150 -2.562 1.00 98.00 79 GLN A C 1
ATOM 634 O O . GLN A 1 79 ? 11.786 -14.167 -1.913 1.00 98.00 79 GLN A O 1
ATOM 639 N N . ARG A 1 80 ? 11.299 -12.036 -2.439 1.00 97.44 80 ARG A N 1
ATOM 640 C CA . ARG A 1 80 ? 10.194 -11.904 -1.487 1.00 97.44 80 ARG A CA 1
ATOM 641 C C . ARG A 1 80 ? 8.936 -12.648 -1.928 1.00 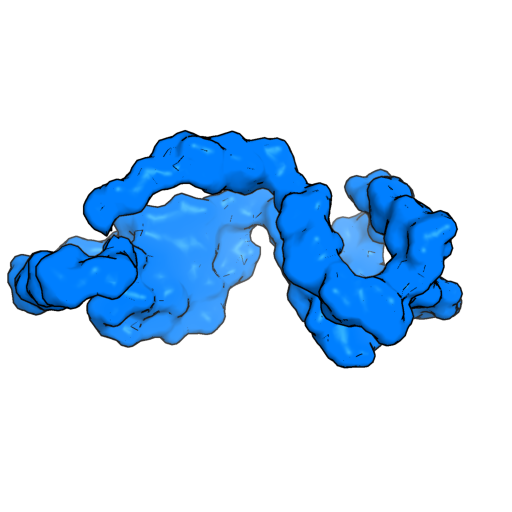97.44 80 ARG A C 1
ATOM 643 O O . ARG A 1 80 ? 8.299 -13.285 -1.093 1.00 97.44 80 ARG A O 1
ATOM 650 N N . PHE A 1 81 ? 8.567 -12.551 -3.203 1.00 97.38 81 PHE A N 1
ATOM 651 C CA . PHE A 1 81 ? 7.287 -13.061 -3.711 1.00 97.38 81 PHE A CA 1
ATOM 652 C C . P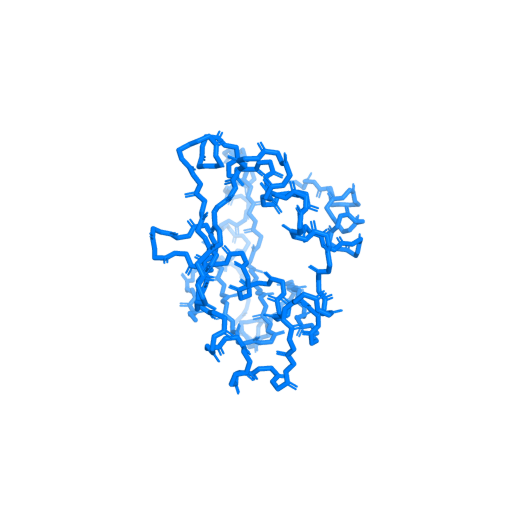HE A 1 81 ? 7.410 -14.320 -4.567 1.00 97.38 81 PHE A C 1
ATOM 654 O O . PHE A 1 81 ? 6.390 -14.897 -4.935 1.00 97.38 81 PHE A O 1
ATOM 661 N N . SER A 1 82 ? 8.638 -14.767 -4.853 1.00 97.56 82 SER A N 1
ATOM 662 C CA . SER A 1 82 ? 8.924 -15.909 -5.732 1.00 97.56 82 SER A CA 1
ATOM 663 C C . SER A 1 82 ? 8.245 -15.789 -7.104 1.00 97.56 82 SER A C 1
ATOM 665 O O . SER A 1 82 ? 7.804 -16.790 -7.664 1.00 97.56 82 SER A O 1
ATOM 667 N N . SER A 1 83 ? 8.142 -14.561 -7.624 1.00 97.00 83 SER A N 1
ATOM 668 C CA . SER A 1 83 ? 7.516 -14.235 -8.910 1.00 97.00 83 SER A CA 1
ATOM 669 C C . SER A 1 83 ? 8.215 -13.051 -9.586 1.00 97.00 83 SER A C 1
ATOM 671 O O . SER A 1 83 ? 8.966 -12.312 -8.945 1.00 97.00 83 SER A O 1
ATOM 673 N N . GLU A 1 84 ? 7.964 -12.879 -10.881 1.00 95.44 84 GLU A N 1
ATOM 674 C CA . GLU A 1 84 ? 8.476 -11.764 -11.678 1.00 95.44 84 GLU A CA 1
ATOM 675 C C . GLU A 1 84 ? 7.487 -10.605 -11.695 1.00 95.44 84 GLU A C 1
ATOM 677 O O . GLU A 1 84 ? 6.298 -10.799 -11.944 1.00 95.44 84 GLU A O 1
ATOM 682 N N . ILE A 1 85 ? 7.989 -9.382 -11.517 1.00 95.38 85 ILE A N 1
ATOM 683 C CA . ILE A 1 85 ? 7.124 -8.202 -11.481 1.00 95.38 85 ILE A CA 1
ATOM 684 C C . ILE A 1 85 ? 6.378 -7.976 -12.798 1.00 95.38 85 ILE A C 1
ATOM 686 O O . ILE A 1 85 ? 5.207 -7.624 -12.777 1.00 95.38 85 ILE A O 1
ATOM 690 N N . ASP A 1 86 ? 7.033 -8.226 -13.934 1.00 93.81 86 ASP A N 1
ATOM 691 C CA . ASP A 1 86 ? 6.439 -8.007 -15.256 1.00 93.81 86 ASP A CA 1
ATOM 692 C C . ASP A 1 86 ? 5.320 -9.027 -15.546 1.00 93.81 86 ASP A C 1
ATOM 694 O O . ASP A 1 86 ? 4.477 -8.791 -16.409 1.00 93.81 86 ASP A O 1
ATOM 698 N N . ALA A 1 87 ? 5.316 -10.165 -14.838 1.00 96.06 87 ALA A N 1
ATOM 699 C CA . ALA A 1 87 ? 4.262 -11.171 -14.920 1.00 96.06 87 ALA A CA 1
ATOM 700 C C . ALA A 1 87 ? 3.115 -10.877 -13.943 1.00 96.06 87 ALA A C 1
ATOM 702 O O . ALA A 1 87 ? 1.956 -11.066 -14.303 1.00 96.06 87 ALA A O 1
ATOM 703 N N . ASP A 1 88 ? 3.440 -10.417 -12.732 1.00 97.00 88 ASP A N 1
ATOM 704 C CA . ASP A 1 88 ? 2.449 -10.085 -11.706 1.00 97.00 88 ASP A CA 1
ATOM 705 C C . ASP A 1 88 ? 1.698 -8.777 -12.024 1.00 97.00 88 ASP A C 1
ATOM 707 O O . ASP A 1 88 ? 0.494 -8.704 -11.799 1.00 97.00 88 ASP A O 1
ATOM 711 N N . PHE A 1 89 ? 2.400 -7.759 -12.542 1.00 97.50 89 PHE A N 1
ATOM 712 C CA . PHE A 1 89 ? 1.880 -6.406 -12.794 1.00 97.50 89 PHE A CA 1
ATOM 713 C C . PHE A 1 89 ? 2.372 -5.853 -14.146 1.00 97.50 89 PHE A C 1
ATOM 715 O O . PHE A 1 89 ? 3.194 -4.924 -14.188 1.00 97.50 89 PHE A O 1
ATOM 722 N N . PRO A 1 90 ? 1.905 -6.418 -15.277 1.00 96.88 90 PRO A N 1
ATOM 723 C CA . PRO A 1 90 ? 2.312 -5.982 -16.614 1.00 96.88 90 PRO A CA 1
ATOM 724 C C . PRO A 1 90 ? 1.985 -4.505 -16.899 1.00 96.88 90 PRO A C 1
ATOM 726 O O . PRO A 1 90 ? 2.648 -3.879 -17.733 1.00 96.88 90 PRO A O 1
ATOM 729 N N . GLU A 1 91 ? 1.006 -3.923 -16.201 1.00 96.00 91 GLU A N 1
ATOM 730 C CA . GLU A 1 91 ? 0.623 -2.514 -16.313 1.00 96.00 91 GLU A CA 1
ATOM 731 C C . GLU A 1 91 ? 1.773 -1.545 -15.995 1.00 96.00 91 GLU A C 1
ATOM 733 O O . GLU A 1 91 ? 1.822 -0.456 -16.558 1.00 96.00 91 GLU A O 1
ATOM 738 N N . LEU A 1 92 ? 2.771 -1.941 -15.191 1.00 96.69 92 LEU A N 1
ATOM 739 C CA . LEU A 1 92 ? 3.930 -1.092 -14.868 1.00 96.69 92 LEU A CA 1
ATOM 740 C C . LEU A 1 92 ? 4.768 -0.707 -16.099 1.00 96.69 92 LEU A C 1
ATOM 742 O O . LEU A 1 92 ? 5.494 0.289 -16.069 1.00 96.69 92 LEU A O 1
ATOM 746 N N . SER A 1 93 ? 4.637 -1.445 -17.205 1.00 96.38 93 SER A N 1
ATOM 747 C CA . SER A 1 93 ? 5.229 -1.082 -18.499 1.00 96.38 93 SER A CA 1
ATOM 748 C C . SER A 1 93 ? 4.684 0.237 -19.073 1.00 96.38 93 SER A C 1
ATOM 750 O O . SER A 1 93 ? 5.367 0.900 -19.864 1.00 96.38 93 SER A O 1
ATOM 752 N N . GLU A 1 94 ? 3.498 0.676 -18.642 1.00 97.75 94 GLU A N 1
ATOM 753 C CA . GLU A 1 94 ? 2.923 1.971 -19.011 1.00 97.75 94 GLU A CA 1
ATOM 754 C C . GLU A 1 94 ? 3.778 3.129 -18.481 1.00 97.75 94 GLU A C 1
ATOM 756 O O . GLU A 1 94 ? 4.025 4.095 -19.204 1.00 97.75 94 GLU A O 1
ATOM 761 N N . LEU A 1 95 ? 4.344 2.995 -17.275 1.00 97.94 95 LEU A N 1
ATOM 762 C CA . LEU A 1 95 ? 5.233 4.008 -16.698 1.00 97.94 95 LEU A CA 1
ATOM 763 C C . LEU A 1 95 ? 6.484 4.226 -17.559 1.00 97.94 95 LEU A C 1
ATOM 765 O O . LEU A 1 95 ? 6.932 5.362 -17.715 1.00 97.94 95 LEU A O 1
ATOM 769 N N . LEU A 1 96 ? 7.022 3.158 -18.157 1.00 97.75 96 LEU A N 1
ATOM 770 C CA . LEU A 1 96 ? 8.156 3.239 -19.085 1.00 97.75 96 LEU A CA 1
ATOM 771 C C . LEU A 1 96 ? 7.745 3.911 -20.396 1.00 97.75 96 LEU A C 1
ATOM 773 O O . LEU A 1 96 ? 8.430 4.805 -20.886 1.00 97.75 96 LEU A O 1
ATOM 777 N N . THR A 1 97 ? 6.592 3.517 -20.938 1.00 97.75 97 THR A N 1
ATOM 778 C CA . THR A 1 97 ? 6.051 4.065 -22.193 1.00 97.75 97 THR A CA 1
ATOM 779 C C . THR A 1 97 ? 5.794 5.572 -22.089 1.00 97.75 97 THR A C 1
ATOM 781 O O . THR A 1 97 ? 6.019 6.315 -23.044 1.00 97.75 97 THR A O 1
ATOM 784 N N . LEU A 1 98 ? 5.367 6.036 -20.913 1.00 97.81 98 LEU A N 1
ATOM 785 C CA . LEU A 1 98 ? 5.109 7.444 -20.615 1.00 97.81 98 LEU A CA 1
ATOM 786 C C . LEU A 1 98 ? 6.353 8.219 -20.141 1.00 97.81 98 LEU A C 1
ATOM 788 O O . LEU A 1 98 ? 6.242 9.405 -19.835 1.00 97.81 98 LEU A O 1
ATOM 792 N N . ASN A 1 99 ? 7.534 7.589 -20.091 1.00 97.75 99 ASN A N 1
ATOM 793 C CA . ASN A 1 99 ? 8.775 8.150 -19.530 1.00 97.75 99 ASN A CA 1
ATOM 794 C C . ASN A 1 99 ? 8.648 8.618 -18.064 1.00 97.75 99 ASN A C 1
ATOM 796 O O . ASN A 1 99 ? 9.383 9.502 -17.614 1.00 97.75 99 ASN A O 1
ATOM 800 N N . LEU A 1 100 ? 7.718 8.029 -17.309 1.00 98.00 100 LEU A N 1
ATOM 801 C CA . LEU A 1 100 ? 7.535 8.264 -15.874 1.00 98.00 100 LEU A CA 1
ATOM 802 C C . LEU A 1 100 ? 8.484 7.409 -15.035 1.00 98.00 100 LEU A C 1
ATOM 804 O O . LEU A 1 100 ? 8.788 7.761 -13.901 1.00 98.00 100 LEU A O 1
ATOM 808 N N . ALA A 1 101 ? 8.976 6.306 -15.590 1.00 97.88 101 ALA A N 1
ATOM 809 C CA . ALA A 1 101 ? 9.984 5.473 -14.962 1.00 97.88 101 ALA A CA 1
ATOM 810 C C . ALA A 1 101 ? 11.083 5.093 -15.957 1.00 97.88 101 ALA A C 1
ATOM 812 O O . ALA A 1 101 ? 10.870 5.070 -17.170 1.00 97.88 101 ALA A O 1
ATOM 813 N N . ILE A 1 102 ? 12.252 4.771 -15.419 1.00 97.12 102 ILE A N 1
ATOM 814 C CA . ILE A 1 102 ? 13.363 4.131 -16.116 1.00 97.12 102 ILE A CA 1
ATOM 815 C C . ILE A 1 102 ? 13.617 2.768 -15.480 1.00 97.12 102 ILE A C 1
ATOM 817 O O . ILE A 1 102 ? 13.511 2.606 -14.263 1.00 97.12 102 ILE A O 1
ATOM 821 N N . LYS A 1 103 ? 13.932 1.781 -16.318 1.00 95.81 103 LYS A N 1
ATOM 822 C CA . LYS A 1 103 ? 14.262 0.419 -15.897 1.00 95.81 103 LYS A CA 1
ATOM 823 C C . LYS A 1 103 ? 15.713 0.131 -16.257 1.00 95.81 103 LYS A C 1
ATOM 825 O O . LYS A 1 103 ? 16.089 0.288 -17.418 1.00 95.81 103 LYS A O 1
ATOM 830 N N . ASP A 1 104 ? 16.488 -0.266 -15.260 1.00 90.62 104 ASP A N 1
ATOM 831 C CA . ASP A 1 104 ? 17.817 -0.857 -15.423 1.00 90.62 104 ASP A CA 1
ATOM 832 C C . ASP A 1 104 ? 17.714 -2.392 -15.296 1.00 90.62 104 ASP A C 1
ATOM 834 O O . ASP A 1 104 ? 16.609 -2.929 -15.175 1.00 90.62 104 ASP A O 1
ATOM 838 N N . GLU A 1 105 ? 18.834 -3.117 -15.324 1.00 89.56 105 GLU A N 1
ATOM 839 C CA . GLU A 1 105 ? 18.849 -4.585 -15.201 1.00 89.56 105 GLU A CA 1
ATOM 840 C C . GLU A 1 105 ? 18.119 -5.078 -13.937 1.00 89.56 105 GLU A C 1
ATOM 842 O O . GLU A 1 105 ? 17.310 -6.006 -14.011 1.00 89.56 105 GLU A O 1
ATOM 847 N N . ASP A 1 106 ? 18.340 -4.408 -12.800 1.00 94.81 106 ASP A N 1
ATOM 848 C CA . ASP A 1 106 ? 17.874 -4.860 -11.482 1.00 94.81 106 ASP A CA 1
ATOM 849 C C . ASP A 1 106 ? 16.912 -3.889 -10.779 1.00 94.81 106 ASP A C 1
ATOM 851 O O . ASP A 1 106 ? 16.475 -4.163 -9.653 1.00 94.81 106 ASP A O 1
ATOM 855 N N . SER A 1 107 ? 16.573 -2.753 -11.397 1.00 95.94 107 SER A N 1
ATOM 856 C CA . SER A 1 107 ? 15.763 -1.716 -10.751 1.00 95.94 107 SER A CA 1
ATOM 857 C C . SER A 1 107 ? 14.762 -1.028 -11.679 1.00 95.94 107 SER A C 1
ATOM 859 O O . SER A 1 107 ? 14.956 -0.924 -12.888 1.00 95.94 107 SER A O 1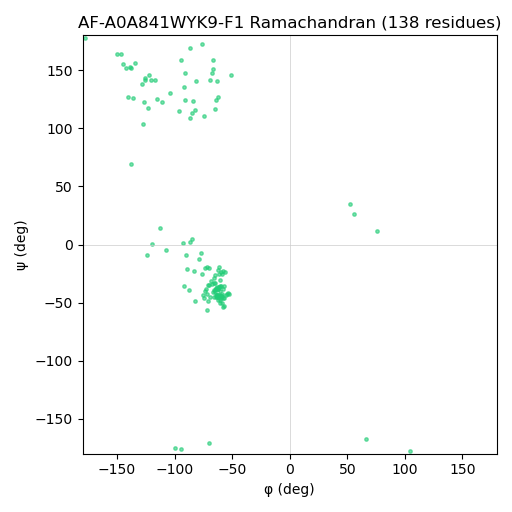
ATOM 861 N N . LEU A 1 108 ? 13.672 -0.545 -11.084 1.00 97.62 108 LEU A N 1
ATOM 862 C CA . LEU A 1 108 ? 12.691 0.346 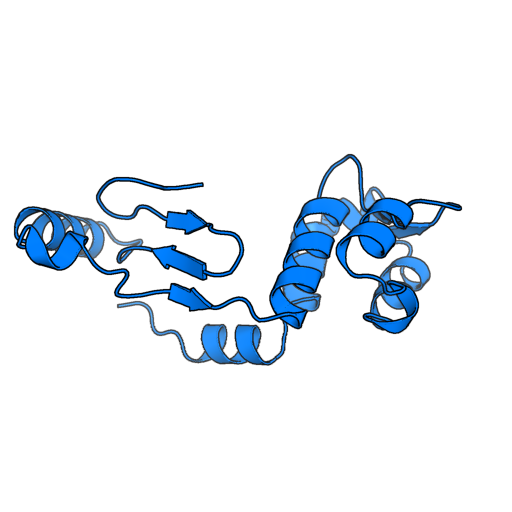-11.697 1.00 97.62 108 LEU A CA 1
ATOM 863 C C . LEU A 1 108 ? 12.591 1.610 -10.838 1.00 97.62 108 LEU A C 1
ATOM 865 O O . LEU A 1 108 ? 12.201 1.536 -9.673 1.00 97.62 108 LEU A O 1
ATOM 869 N N . GLN A 1 109 ? 12.939 2.763 -11.400 1.00 97.75 109 GLN A N 1
ATOM 870 C CA . GLN A 1 109 ? 12.981 4.039 -10.681 1.00 97.75 109 GLN A CA 1
ATOM 871 C C . GLN A 1 109 ? 12.133 5.081 -11.400 1.00 97.75 109 GLN A C 1
ATOM 873 O O . GLN A 1 109 ? 12.102 5.115 -12.631 1.00 97.75 109 GLN A O 1
ATOM 878 N N . LEU A 1 110 ? 11.450 5.943 -10.646 1.00 97.75 110 LEU A N 1
ATOM 879 C CA . LEU A 1 110 ? 10.740 7.070 -11.242 1.00 97.75 110 LEU A CA 1
ATOM 880 C C . LEU A 1 110 ? 11.732 8.097 -11.801 1.00 97.75 110 LEU A C 1
ATOM 882 O O . LEU A 1 110 ? 12.769 8.375 -11.204 1.00 97.75 110 LEU A O 1
ATOM 886 N N . THR A 1 111 ? 11.398 8.679 -12.950 1.00 97.50 111 THR A N 1
ATOM 887 C CA . THR A 1 111 ? 12.087 9.868 -13.469 1.00 97.50 111 THR A CA 1
ATOM 888 C C . THR A 1 111 ? 11.636 11.110 -12.700 1.00 97.50 111 THR A C 1
ATOM 890 O O . THR A 1 111 ? 10.657 11.058 -11.956 1.00 97.50 111 THR A O 1
ATOM 893 N N . GLU A 1 112 ? 12.266 12.266 -12.931 1.00 96.81 112 GLU A N 1
ATOM 894 C CA . GLU A 1 112 ? 11.767 13.546 -12.395 1.00 96.81 112 GLU A CA 1
ATOM 895 C C . GLU A 1 112 ? 10.285 13.778 -12.758 1.00 96.81 112 GLU A C 1
ATOM 897 O O . GLU A 1 112 ? 9.476 14.112 -11.894 1.00 96.81 112 GLU A O 1
ATOM 902 N N . PHE A 1 113 ? 9.887 13.480 -14.003 1.00 97.25 113 PHE A N 1
ATOM 903 C CA . PHE A 1 113 ? 8.487 13.565 -14.442 1.00 97.25 113 PHE A CA 1
ATOM 904 C C . PHE A 1 113 ? 7.566 12.556 -13.746 1.00 97.25 113 PHE A C 1
ATOM 906 O O . PHE A 1 113 ? 6.383 12.849 -13.537 1.00 97.25 113 PHE A O 1
ATOM 913 N N . GLY A 1 114 ? 8.086 11.372 -13.412 1.00 97.44 114 GLY A N 1
ATOM 914 C CA . GLY A 1 114 ? 7.389 10.373 -12.608 1.00 97.44 114 GLY A CA 1
ATOM 915 C C . GLY A 1 114 ? 7.154 10.845 -11.182 1.00 97.44 114 GLY A C 1
ATOM 916 O O . GLY A 1 114 ? 6.036 10.747 -10.684 1.00 97.44 114 GLY A O 1
ATOM 917 N N . ILE A 1 115 ? 8.176 11.424 -10.550 1.00 96.88 115 ILE A N 1
ATOM 918 C CA . ILE A 1 115 ? 8.095 11.968 -9.189 1.00 96.88 115 ILE A CA 1
ATOM 919 C C . ILE A 1 115 ? 7.056 13.094 -9.119 1.00 96.88 115 ILE A C 1
ATOM 921 O O . ILE A 1 115 ? 6.211 13.085 -8.222 1.00 96.88 115 ILE A O 1
ATOM 925 N N . GLU A 1 116 ? 7.035 14.002 -10.104 1.00 97.12 116 GLU A N 1
ATOM 926 C CA . GLU A 1 116 ? 6.007 15.053 -10.226 1.00 97.12 116 GLU A CA 1
ATOM 927 C C . GLU A 1 116 ? 4.571 14.502 -10.272 1.00 97.12 116 GLU A C 1
ATOM 929 O O . GLU A 1 116 ? 3.619 15.217 -9.964 1.00 97.12 116 GLU A O 1
ATOM 934 N N . ARG A 1 117 ? 4.402 13.240 -10.684 1.00 97.00 117 ARG A N 1
ATOM 935 C CA . ARG A 1 117 ? 3.112 12.551 -10.831 1.00 97.00 117 ARG A CA 1
ATOM 936 C C . ARG A 1 117 ? 2.936 11.418 -9.822 1.00 97.00 117 ARG A C 1
ATOM 938 O O . ARG A 1 117 ? 2.024 10.612 -9.987 1.00 97.00 117 ARG A O 1
ATOM 945 N N . SER A 1 118 ? 3.763 11.362 -8.778 1.00 95.81 118 SER A N 1
ATOM 946 C CA . SER A 1 118 ? 3.761 10.286 -7.777 1.00 95.81 118 SER A CA 1
ATOM 947 C C . SER A 1 118 ? 2.384 10.047 -7.151 1.00 95.81 118 SER A C 1
ATOM 949 O O . SER A 1 118 ? 1.963 8.897 -7.064 1.00 95.81 118 SER A O 1
ATOM 951 N N . ASP A 1 119 ? 1.633 11.104 -6.827 1.00 96.06 119 ASP A N 1
ATOM 952 C CA . ASP A 1 119 ? 0.258 10.988 -6.312 1.00 96.06 119 ASP A CA 1
ATOM 953 C C . ASP A 1 119 ? -0.683 10.290 -7.310 1.00 96.06 119 ASP A C 1
ATOM 955 O O . ASP A 1 119 ? -1.507 9.455 -6.934 1.00 96.06 119 ASP A O 1
ATOM 959 N N . THR A 1 120 ? -0.540 10.601 -8.603 1.00 96.75 120 THR A N 1
ATOM 960 C CA . THR A 1 120 ? -1.342 9.985 -9.672 1.00 96.75 120 THR A CA 1
ATOM 961 C C . THR A 1 120 ? -0.928 8.537 -9.907 1.00 96.75 120 THR A C 1
ATOM 963 O O . THR A 1 120 ? -1.795 7.681 -10.039 1.00 96.75 120 THR A O 1
ATOM 966 N N . ILE A 1 121 ? 0.377 8.247 -9.916 1.00 97.38 121 ILE A N 1
ATOM 967 C CA . ILE A 1 121 ? 0.914 6.884 -10.052 1.00 97.38 121 ILE A CA 1
ATOM 968 C C . ILE A 1 121 ? 0.454 6.015 -8.878 1.00 97.38 121 ILE A C 1
ATOM 970 O O . ILE A 1 121 ? 0.021 4.884 -9.084 1.00 97.38 121 ILE A O 1
ATOM 974 N N . GLY A 1 122 ? 0.499 6.556 -7.657 1.00 96.19 122 GLY A N 1
ATOM 975 C CA . GLY A 1 122 ? 0.023 5.878 -6.458 1.00 96.19 122 GLY A CA 1
ATOM 976 C C . GLY A 1 122 ? -1.446 5.484 -6.579 1.00 96.19 122 GLY A C 1
ATOM 977 O O . GLY A 1 122 ? -1.772 4.308 -6.443 1.00 96.19 122 GLY A O 1
ATOM 978 N N . ALA A 1 123 ? -2.312 6.451 -6.899 1.00 95.50 123 ALA A N 1
ATOM 979 C CA . ALA A 1 123 ? -3.747 6.213 -7.040 1.00 95.50 123 ALA A CA 1
ATOM 980 C C . ALA A 1 123 ? -4.099 5.277 -8.209 1.00 95.50 123 ALA A C 1
ATOM 982 O O . ALA A 1 123 ? -4.978 4.428 -8.072 1.00 95.50 123 ALA A O 1
ATOM 983 N N . TRP A 1 124 ? -3.400 5.402 -9.341 1.00 97.12 124 TRP A N 1
ATOM 984 C CA . TRP A 1 124 ? -3.573 4.534 -10.511 1.00 97.12 124 TRP A CA 1
ATOM 985 C C . TRP A 1 124 ? -3.289 3.061 -10.194 1.00 97.12 124 TRP A C 1
ATOM 987 O O . TRP A 1 124 ? -3.916 2.182 -10.776 1.00 97.12 124 TRP A O 1
ATOM 997 N N . PHE A 1 125 ? -2.392 2.787 -9.244 1.00 97.75 125 PHE A N 1
ATOM 998 C CA . PHE A 1 125 ? -1.976 1.427 -8.909 1.00 97.75 125 PHE A CA 1
ATOM 999 C C . PHE A 1 125 ? -2.781 0.771 -7.772 1.00 97.75 125 PHE A C 1
ATOM 1001 O O . PHE A 1 125 ? -2.498 -0.371 -7.390 1.00 97.75 125 PHE A O 1
ATOM 1008 N N . PHE A 1 126 ? -3.777 1.470 -7.215 1.00 96.75 126 PHE A N 1
ATOM 1009 C CA . PHE A 1 126 ? -4.713 0.881 -6.256 1.00 96.75 126 PHE A CA 1
ATOM 1010 C C . PHE A 1 126 ? -5.528 -0.234 -6.911 1.00 96.75 126 PHE A C 1
ATOM 1012 O O . PHE A 1 126 ? -5.944 -0.109 -8.062 1.00 96.75 126 PHE A O 1
ATOM 1019 N N . SER A 1 127 ? -5.775 -1.314 -6.169 1.00 97.19 127 SER A N 1
ATOM 1020 C CA . SER A 1 127 ? -6.661 -2.382 -6.627 1.00 97.19 127 SER A CA 1
ATOM 1021 C C . SER A 1 127 ? -8.103 -1.899 -6.741 1.00 97.19 127 SER A C 1
ATOM 1023 O O . SER A 1 127 ? -8.510 -0.933 -6.090 1.00 97.19 127 SER A O 1
ATOM 1025 N N . GLU A 1 128 ? -8.895 -2.614 -7.536 1.00 96.06 128 GLU A N 1
ATOM 1026 C CA . GLU A 1 128 ? -10.332 -2.366 -7.676 1.00 96.06 128 GLU A CA 1
ATOM 1027 C C . GLU A 1 128 ? -11.037 -2.397 -6.312 1.00 96.06 128 GLU A C 1
ATOM 1029 O O . GLU A 1 128 ? -11.769 -1.469 -5.985 1.00 96.06 128 GLU A O 1
ATOM 1034 N N . GLN A 1 129 ? -10.709 -3.372 -5.456 1.00 95.75 129 GLN A N 1
ATOM 1035 C CA . GLN A 1 129 ? -11.260 -3.460 -4.100 1.00 95.75 129 GLN A CA 1
ATOM 1036 C C . GLN A 1 129 ? -10.975 -2.198 -3.274 1.00 95.75 129 GLN A C 1
ATOM 1038 O O . GLN A 1 129 ? -11.859 -1.687 -2.587 1.00 95.75 129 GLN A O 1
ATOM 1043 N N . VAL A 1 130 ? -9.739 -1.691 -3.305 1.00 95.75 130 VAL A N 1
ATOM 1044 C CA . VAL A 1 130 ? -9.388 -0.464 -2.578 1.00 95.75 130 VAL A CA 1
ATOM 1045 C C . VAL A 1 130 ? -10.141 0.733 -3.157 1.00 95.75 130 VAL A C 1
ATOM 1047 O O . VAL A 1 130 ? -10.637 1.559 -2.393 1.00 95.75 130 VAL A O 1
ATOM 1050 N N . GLN A 1 131 ? -10.272 0.819 -4.483 1.00 95.69 131 GLN A N 1
ATOM 1051 C CA . GLN A 1 131 ? -11.028 1.888 -5.135 1.00 95.69 131 GLN A CA 1
ATOM 1052 C C . GLN A 1 131 ? -12.517 1.860 -4.756 1.00 95.69 131 GLN A C 1
ATOM 1054 O O . GLN A 1 131 ? -13.067 2.915 -4.441 1.00 95.69 131 GLN A O 1
ATOM 1059 N N . GLU A 1 132 ? -13.149 0.685 -4.720 1.00 95.19 132 GLU A N 1
ATOM 1060 C CA . GLU A 1 132 ? -14.537 0.506 -4.268 1.00 95.19 132 GLU A CA 1
ATOM 1061 C C . GLU A 1 132 ? -14.706 0.945 -2.808 1.00 95.19 132 GLU A C 1
ATOM 1063 O O . GLU A 1 132 ? -15.540 1.795 -2.502 1.00 95.19 132 GLU A O 1
ATOM 1068 N N . LEU A 1 133 ? -13.839 0.463 -1.910 1.00 93.75 133 LEU A N 1
ATOM 1069 C CA . LEU A 1 133 ? -13.869 0.843 -0.494 1.00 93.75 133 LEU A CA 1
ATOM 1070 C C . LEU A 1 133 ? -13.676 2.350 -0.286 1.00 93.75 133 LEU A C 1
ATOM 1072 O O . LEU A 1 133 ? -14.263 2.926 0.628 1.00 93.75 133 LEU A O 1
ATOM 1076 N N . MET A 1 134 ? -12.852 2.997 -1.113 1.00 91.94 134 MET A N 1
ATOM 1077 C CA . MET A 1 134 ? -12.658 4.447 -1.067 1.00 91.94 134 MET A CA 1
ATOM 1078 C C . MET A 1 134 ? -13.885 5.223 -1.553 1.00 91.94 134 MET A C 1
ATOM 1080 O O . MET A 1 134 ? -14.148 6.303 -1.026 1.00 91.94 134 MET A O 1
ATOM 1084 N N . GLN A 1 135 ? -14.618 4.708 -2.543 1.00 92.44 135 GLN A N 1
ATOM 1085 C CA . GLN A 1 135 ? -15.843 5.333 -3.053 1.00 92.44 135 GLN A CA 1
ATOM 1086 C C . GLN A 1 135 ? -17.007 5.197 -2.068 1.00 92.44 135 GLN A C 1
ATOM 1088 O O . GLN A 1 135 ? -17.761 6.152 -1.886 1.00 92.44 135 GLN A O 1
ATOM 1093 N N . ASP A 1 136 ? -17.111 4.046 -1.403 1.00 90.31 136 ASP A N 1
ATOM 1094 C CA . ASP A 1 136 ? -18.168 3.747 -0.433 1.00 90.31 136 ASP A CA 1
ATOM 1095 C C . ASP A 1 136 ? -17.928 4.391 0.944 1.00 90.31 136 ASP A C 1
ATOM 1097 O O . ASP A 1 136 ? -18.820 4.410 1.799 1.00 90.31 136 ASP A O 1
ATOM 1101 N N . TYR A 1 137 ? -16.723 4.911 1.197 1.00 84.44 137 TYR A N 1
ATOM 1102 C CA . TYR A 1 137 ? -16.390 5.502 2.486 1.00 84.44 137 TYR A CA 1
ATOM 1103 C C . TYR A 1 137 ? -17.035 6.881 2.672 1.00 84.44 137 TYR A C 1
ATOM 1105 O O . TYR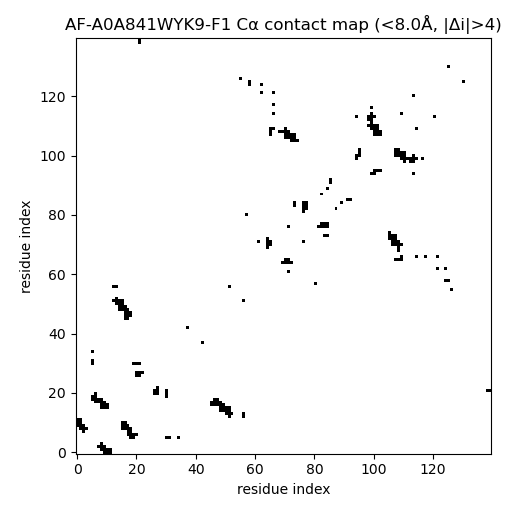 A 1 137 ? -16.619 7.884 2.088 1.00 84.44 137 TYR A O 1
ATOM 1113 N N . GLU A 1 138 ? -18.002 6.957 3.583 1.00 77.81 138 GLU A N 1
ATOM 1114 C CA . GLU A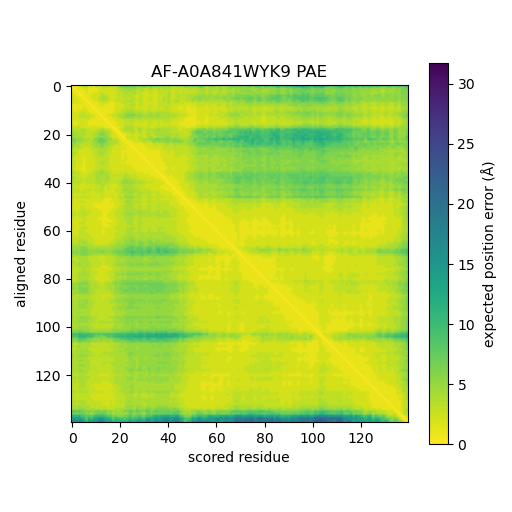 1 138 ? -18.588 8.218 4.029 1.00 77.81 138 GLU A CA 1
ATOM 1115 C C . GLU A 1 138 ? -17.841 8.778 5.250 1.00 77.81 138 GLU A C 1
ATOM 1117 O O . GLU A 1 138 ? -17.732 8.137 6.299 1.00 77.81 138 GLU A O 1
ATOM 1122 N N . LEU A 1 139 ? -17.356 10.019 5.131 1.00 67.19 139 LEU A N 1
ATOM 1123 C CA . LEU A 1 139 ? -16.829 10.785 6.262 1.00 67.19 139 LEU A CA 1
ATOM 1124 C C . LEU A 1 139 ? -17.957 11.067 7.261 1.00 67.19 139 LEU A C 1
ATOM 1126 O O . LEU A 1 139 ? -18.904 11.788 6.940 1.00 67.19 139 LEU A O 1
ATOM 1130 N N . LYS A 1 140 ? -17.826 10.522 8.471 1.00 56.47 140 LYS A N 1
ATOM 1131 C CA . LYS A 1 140 ? -18.694 10.846 9.609 1.00 56.47 140 LYS A CA 1
ATOM 1132 C C . LYS A 1 140 ? -18.327 12.180 10.261 1.00 56.47 140 LYS A C 1
ATOM 1134 O O . LYS A 1 140 ? -17.121 12.519 10.322 1.00 56.47 140 LYS A O 1
#

Secondary structure (DSSP, 8-state):
----STT-EEE-SSEEEE----SSHHHHHHHHHHHHH--GGGGGS--SEEE--HHHHHHHHHHHHHTSTT-EEHHHHHHHHSS-HHHH-GGGHHHHHTTSEEE-SSEEEE-HHHHTTHHHHHHHTS-HHHHHHHHH----

Nearest PDB structures (foldseek):
  5zyr-assembly1_B  TM=5.156E-01  e=5.681E-02  Acinetobacter baumannii
  7oyk-assembly2_DDD  TM=4.607E-01  e=3.664E-02  Bacillus subtilis subsp. subtilis str. 168
  1lnw-assembly3_F  TM=3.744E-01  e=3.901E-02  Pseudomonas aeruginosa
  2x4h-assembly1_D  TM=4.511E-01  e=1.283E-01  Saccharolobus solfataricus P2
  3boq-assembly1_B  TM=4.522E-01  e=4.492E-01  Ruegeria pomeroyi DSS-3

Solvent-accessible surface area (backbone atoms only — not comparable to full-atom values): 8153 Å² total; per-residue (Å²): 92,82,48,79,69,86,55,25,55,29,42,57,92,47,41,36,35,42,53,76,79,51,90,49,78,64,50,41,50,52,52,49,53,49,57,75,66,53,58,76,77,61,72,79,54,86,89,38,69,50,75,40,52,78,64,51,46,49,48,51,51,48,51,62,26,34,78,34,97,86,17,28,49,50,63,60,47,25,72,73,68,76,48,55,63,69,75,77,46,55,70,61,54,52,37,48,77,69,55,24,28,50,73,60,99,53,36,39,32,55,31,75,67,20,58,79,37,40,72,57,55,56,61,70,65,51,50,70,70,57,52,51,54,59,71,71,56,75,88,117

pLDDT: mean 94.3, std 5.16, range [56.47, 98.12]

Mean predicted aligned error: 3.79 Å

Sequence (140 aa):
MVGLGCGARSYTNTLHYSNEYAVGAKGIRDILQAYIQTADELFEYAHYGFQLDAEEQRRRYILLSLLSDEGLNLISYRQRFSSEIDADFPELSELLTLNLAIKDEDSLQLTEFGIERSDTIGAWFFSEQVQELMQDYELK

Radius of gyration: 18.5 Å; Cα contacts (8 Å, |Δi|>4): 148; chains: 1; bounding box: 38×37×51 Å

Foldseek 3Di:
DDFDDQFTWDDDLFKTATADDDDDPVVSVVSNVVRVVDDPVVVVDGPGIDTQDPLNSLLVLQLVQQLDQNADFQVVSCVVNVDGCCVSCVVVVVCVVVQQWDDDPGGIYGDPNVNVCSVVVSVVSDDPVVVVVVVPDDRD